Protein AF-A0A6A3JN23-F1 (afdb_monomer)

Solvent-accessible surface area (backbone atoms only — not comparable to full-atom values): 8962 Å² total; per-residue (Å²): 125,50,34,68,60,46,46,49,44,42,57,76,49,48,49,56,52,48,68,76,66,57,86,88,57,82,68,46,77,42,70,47,78,74,78,97,58,92,45,63,67,61,92,83,36,63,69,56,52,55,66,26,51,54,92,57,33,38,54,39,74,58,70,88,87,49,94,48,73,63,47,44,52,52,53,50,50,52,54,52,70,68,54,51,67,69,57,55,45,49,50,54,47,36,52,53,46,44,54,52,47,24,33,64,48,80,69,45,87,83,66,77,85,61,82,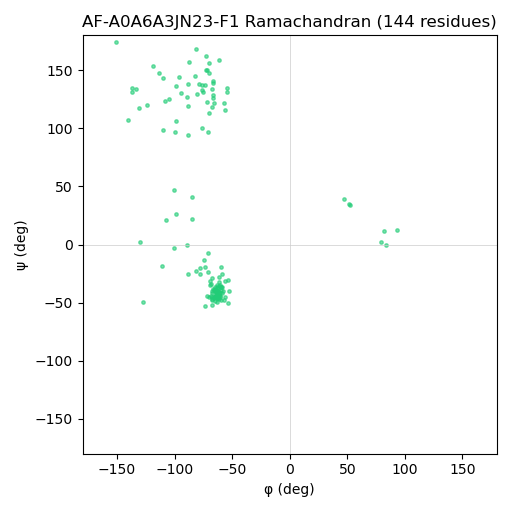80,59,80,84,66,37,59,97,85,36,62,58,94,67,80,91,74,56,70,65,38,52,52,51,41,50,46,74,76,77,109

Radius of gyration: 21.94 Å; Cα contacts (8 Å, |Δi|>4): 118; chains: 1; bounding box: 55×49×50 Å

InterPro domains:
  IPR036397 Ribonuclease H superfamily [G3DSA:3.30.420.10] (1-110)

Organism: NCBI:txid53985

Secondary structure (DSSP, 8-state):
--HHHHHHHIIIIIHHHHHHHSPP-TT-EEEE-----TTPPPTT-HHHHHHHEETTEEEEE------SHHHHHHHHHHHHHHS-HHHHHHHHHHHHHHHHHHHHTTT-S-SPPPP--GGG-BTTB--SSPPPPHHHHHHHHHHHH-

pLDDT: mean 77.72, std 9.58, range [47.78, 90.56]

Structure (mmCIF, N/CA/C/O backbone):
data_AF-A0A6A3JN23-F1
#
_entry.id   AF-A0A6A3JN23-F1
#
loop_
_atom_site.group_PDB
_atom_site.id
_atom_site.type_symbol
_atom_site.label_atom_id
_atom_site.label_alt_id
_atom_site.label_comp_id
_atom_site.label_asym_id
_atom_site.label_entity_id
_atom_site.label_seq_id
_atom_site.pdbx_PDB_ins_code
_atom_site.Cartn_x
_atom_site.Cartn_y
_atom_site.Cartn_z
_atom_site.occupancy
_atom_site.B_iso_or_equiv
_atom_site.auth_seq_id
_atom_site.auth_comp_id
_atom_site.auth_asym_id
_atom_site.auth_atom_id
_atom_site.pdbx_PDB_model_num
ATOM 1 N N . MET A 1 1 ? 4.555 18.586 4.679 1.00 64.94 1 MET A N 1
ATOM 2 C CA . MET A 1 1 ? 3.128 18.889 4.937 1.00 64.94 1 MET A CA 1
ATOM 3 C C . MET A 1 1 ? 2.963 19.091 6.437 1.00 64.94 1 MET A C 1
ATOM 5 O O . MET A 1 1 ? 3.505 18.281 7.173 1.00 64.94 1 MET A O 1
ATOM 9 N N . THR A 1 2 ? 2.301 20.150 6.910 1.00 81.38 2 THR A N 1
ATOM 10 C CA . THR A 1 2 ? 2.035 20.330 8.354 1.00 81.38 2 THR A CA 1
ATOM 11 C C . THR A 1 2 ? 0.732 19.633 8.746 1.00 81.38 2 THR A C 1
ATOM 13 O O . THR A 1 2 ? -0.140 19.458 7.895 1.00 81.38 2 THR A O 1
ATOM 16 N N . ARG A 1 3 ? 0.561 19.288 10.030 1.00 75.38 3 ARG A N 1
ATOM 17 C CA . ARG A 1 3 ? -0.680 18.683 10.553 1.00 75.38 3 ARG A CA 1
ATOM 18 C C . ARG A 1 3 ? -1.931 19.499 10.198 1.00 75.38 3 ARG A C 1
ATOM 20 O O . ARG A 1 3 ? -2.952 18.939 9.818 1.00 75.38 3 ARG A O 1
ATOM 27 N N . VAL A 1 4 ? -1.827 20.827 10.270 1.00 77.94 4 VAL A N 1
ATOM 28 C CA . VAL A 1 4 ? -2.910 21.771 9.936 1.00 77.94 4 VAL A CA 1
ATOM 29 C C . VAL A 1 4 ? -3.263 21.721 8.447 1.00 77.94 4 VAL A C 1
ATOM 31 O O . VAL A 1 4 ? -4.434 21.635 8.090 1.00 77.94 4 VAL A O 1
ATOM 34 N N . LEU A 1 5 ? -2.258 21.730 7.564 1.00 79.69 5 LEU A N 1
ATOM 35 C CA . LEU A 1 5 ? -2.491 21.634 6.119 1.00 79.69 5 LEU A CA 1
ATOM 36 C C . LEU A 1 5 ? -3.057 20.267 5.730 1.00 79.69 5 LEU A C 1
ATOM 38 O O . LEU A 1 5 ? -3.940 20.189 4.881 1.00 79.69 5 LEU A O 1
ATOM 42 N N . TYR A 1 6 ? -2.576 19.202 6.369 1.00 81.19 6 TYR A N 1
ATOM 43 C CA . TYR A 1 6 ? -3.063 17.851 6.129 1.00 81.19 6 TYR A CA 1
ATOM 44 C C . TYR A 1 6 ? -4.531 17.694 6.548 1.00 81.19 6 TYR A C 1
ATOM 46 O O . TYR A 1 6 ? -5.338 17.209 5.758 1.00 81.19 6 TYR A O 1
ATOM 54 N N . ARG A 1 7 ? -4.913 18.218 7.721 1.00 82.44 7 ARG A N 1
ATOM 55 C CA . ARG A 1 7 ? -6.316 18.300 8.160 1.00 82.44 7 ARG A CA 1
ATOM 56 C C . ARG A 1 7 ? -7.205 18.986 7.142 1.00 82.44 7 ARG A C 1
ATOM 58 O O . ARG A 1 7 ? -8.232 18.443 6.749 1.00 82.44 7 ARG A O 1
ATOM 65 N N . LYS A 1 8 ? -6.776 20.164 6.691 1.00 85.31 8 LYS A N 1
ATOM 66 C CA . LYS A 1 8 ? -7.524 20.962 5.728 1.00 85.31 8 LYS A CA 1
ATOM 67 C C . LYS A 1 8 ? -7.743 20.200 4.423 1.00 85.31 8 LYS A C 1
ATOM 69 O O . LYS A 1 8 ? -8.825 20.243 3.858 1.00 85.31 8 LYS A O 1
ATOM 74 N N . LEU A 1 9 ? -6.748 19.440 3.963 1.00 84.00 9 LEU A N 1
ATOM 75 C CA . LEU A 1 9 ? -6.900 18.580 2.788 1.00 84.00 9 LEU A CA 1
ATOM 76 C C . LEU A 1 9 ? -7.905 17.442 3.016 1.00 84.00 9 LEU A C 1
ATOM 78 O O . LEU A 1 9 ? -8.674 17.136 2.103 1.00 84.00 9 LEU A O 1
ATOM 82 N N . LEU A 1 10 ? -7.920 16.832 4.205 1.00 82.31 10 LEU A N 1
ATOM 83 C CA . LEU A 1 10 ? -8.886 15.783 4.536 1.00 82.31 10 LEU A CA 1
ATOM 84 C C . LEU A 1 10 ? -10.323 16.316 4.511 1.00 82.31 10 LEU A C 1
ATOM 86 O O . LEU A 1 10 ? -11.175 15.737 3.837 1.00 82.31 10 LEU A O 1
ATOM 90 N N . VAL A 1 11 ? -10.552 17.441 5.190 1.00 83.56 11 VAL A N 1
ATOM 91 C CA . VAL A 1 11 ? -11.864 18.089 5.315 1.00 83.56 11 VAL A CA 1
ATOM 92 C C . VAL A 1 11 ? -12.341 18.654 3.977 1.00 83.56 11 VAL A C 1
ATOM 94 O O . VAL A 1 11 ? -13.430 18.317 3.523 1.00 83.56 11 VAL A O 1
ATOM 97 N N . ASP A 1 12 ? -11.513 19.454 3.302 1.00 86.31 12 ASP A N 1
ATOM 98 C CA . ASP A 1 12 ? -11.953 20.225 2.133 1.00 86.31 12 ASP A CA 1
ATOM 99 C C . ASP A 1 12 ? -11.982 19.398 0.841 1.00 86.31 12 ASP A C 1
ATOM 101 O O . ASP A 1 12 ? -12.646 19.779 -0.124 1.00 86.31 12 ASP A O 1
ATOM 105 N N . LYS A 1 13 ? -11.209 18.304 0.764 1.00 85.25 13 LYS A N 1
ATOM 106 C CA . LYS A 1 13 ? -11.010 17.570 -0.499 1.00 85.25 13 LYS A CA 1
ATOM 107 C C . LYS A 1 13 ? -11.296 16.081 -0.400 1.00 85.25 13 LYS A C 1
ATOM 109 O O . LYS A 1 13 ? -12.003 15.551 -1.255 1.00 85.25 13 LYS A O 1
ATOM 114 N N . VAL A 1 14 ? -10.740 15.394 0.598 1.00 82.62 14 VAL A N 1
ATOM 115 C CA . VAL A 1 14 ? -10.789 13.923 0.652 1.00 82.62 14 VAL A CA 1
ATOM 116 C C . VAL A 1 14 ? -12.180 13.424 1.030 1.00 82.62 14 VAL A C 1
ATOM 118 O O . VAL A 1 14 ? -12.750 12.633 0.283 1.00 82.62 14 VAL A O 1
ATOM 121 N N . LEU A 1 15 ? -12.752 13.908 2.136 1.00 83.44 15 LEU A N 1
ATOM 122 C CA . LEU A 1 15 ? -14.078 13.478 2.592 1.00 83.44 15 LEU A CA 1
ATOM 123 C C . LEU A 1 15 ? -15.179 13.771 1.552 1.00 83.44 15 LEU A C 1
ATOM 125 O O . LEU A 1 15 ? -15.895 12.834 1.193 1.00 83.44 15 LEU A O 1
ATOM 129 N N . PRO A 1 16 ? -15.270 14.979 0.950 1.00 86.25 16 PRO A N 1
ATOM 130 C CA . PRO A 1 16 ? -16.242 15.241 -0.114 1.00 86.25 16 PRO A CA 1
ATOM 131 C C . PRO A 1 16 ? -16.103 14.297 -1.314 1.00 86.25 16 PRO A C 1
ATOM 133 O O . PRO A 1 16 ? -17.101 13.824 -1.859 1.00 86.25 16 PRO A O 1
ATOM 136 N N . ALA A 1 17 ? -14.869 13.983 -1.723 1.00 84.00 17 ALA A N 1
ATOM 137 C CA . ALA A 1 17 ? -14.625 13.077 -2.840 1.00 84.00 17 ALA A CA 1
ATOM 138 C C . ALA A 1 17 ? -15.029 11.627 -2.525 1.00 84.00 17 ALA A C 1
ATOM 140 O O . ALA A 1 17 ? -15.486 10.918 -3.423 1.00 84.00 17 ALA A O 1
ATOM 141 N N . ILE A 1 18 ? -14.8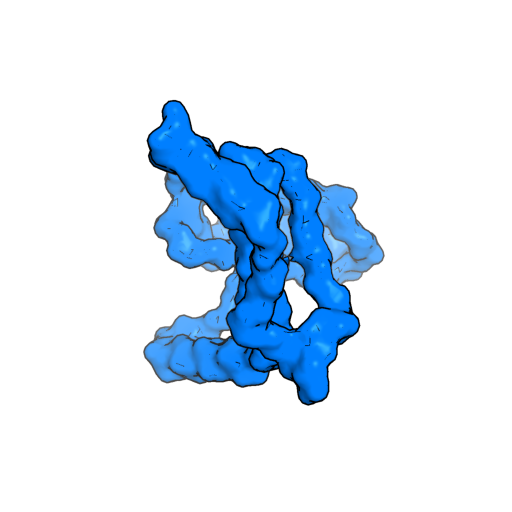75 11.192 -1.271 1.00 81.81 18 ILE A N 1
ATOM 142 C CA . ILE A 1 18 ? -15.338 9.883 -0.794 1.00 81.81 18 ILE A CA 1
ATOM 143 C C . ILE A 1 18 ? -16.870 9.823 -0.856 1.00 81.81 18 ILE A C 1
ATOM 145 O O . ILE A 1 18 ? -17.418 8.896 -1.457 1.00 81.81 18 ILE A O 1
ATOM 149 N N . TRP A 1 19 ? -17.559 10.840 -0.330 1.00 80.75 19 TRP A N 1
ATOM 150 C CA . TRP A 1 19 ? -19.025 10.918 -0.341 1.00 80.75 19 TRP A CA 1
ATOM 151 C C . TRP A 1 19 ? -19.614 10.947 -1.749 1.00 80.75 19 TRP A C 1
ATOM 153 O O . TRP A 1 19 ? -20.640 10.320 -1.999 1.00 80.75 19 TRP A O 1
ATOM 163 N N . ALA A 1 20 ? -18.937 11.600 -2.694 1.00 83.88 20 ALA A N 1
ATOM 164 C CA . ALA A 1 20 ? -19.373 11.643 -4.086 1.00 83.88 20 ALA A CA 1
ATOM 165 C C . ALA A 1 20 ? -19.222 10.302 -4.833 1.00 83.88 20 ALA A C 1
ATOM 167 O O . ALA A 1 20 ? -19.891 10.094 -5.844 1.00 83.88 20 ALA A O 1
ATOM 168 N N . LYS A 1 21 ? -18.320 9.413 -4.389 1.00 80.88 21 LYS A N 1
ATOM 169 C CA . LYS A 1 21 ? -17.921 8.212 -5.148 1.00 80.88 21 LYS A CA 1
ATOM 170 C C . LYS A 1 21 ? -18.389 6.886 -4.551 1.00 80.88 21 LYS A C 1
ATOM 172 O O . LYS A 1 21 ? -18.378 5.885 -5.267 1.00 80.88 21 LYS A O 1
ATOM 177 N N . LEU A 1 22 ? -18.758 6.834 -3.271 1.00 73.25 22 LEU A N 1
ATOM 178 C CA . LEU A 1 22 ? -19.145 5.573 -2.637 1.00 73.25 22 LEU A CA 1
ATOM 179 C C . LEU A 1 22 ? -20.558 5.116 -3.052 1.00 73.25 22 LEU A C 1
ATOM 181 O O . LEU A 1 22 ? -21.499 5.911 -3.015 1.00 73.25 22 LEU A O 1
ATOM 185 N N . PRO A 1 23 ? -20.741 3.829 -3.417 1.00 65.25 23 PRO A N 1
ATOM 186 C CA . PRO A 1 23 ? -22.047 3.284 -3.763 1.00 65.25 23 PRO A CA 1
ATOM 187 C C . PRO A 1 23 ? -22.968 3.294 -2.534 1.00 65.25 23 PRO A C 1
ATOM 189 O O . PRO A 1 23 ? -22.666 2.744 -1.478 1.00 65.25 23 PRO A O 1
ATOM 192 N N . VAL A 1 24 ? -24.092 3.982 -2.696 1.00 58.81 24 VAL A N 1
ATOM 193 C CA . VAL A 1 24 ? -25.010 4.464 -1.660 1.00 58.81 24 VAL A CA 1
ATOM 194 C C . VAL A 1 24 ? -25.549 3.359 -0.743 1.00 58.81 24 VAL A C 1
ATOM 196 O O . VAL A 1 24 ? -26.368 2.541 -1.163 1.00 58.81 24 VAL A O 1
ATOM 199 N N . ARG A 1 25 ? -25.209 3.432 0.551 1.00 60.06 25 ARG A N 1
ATOM 200 C CA . ARG A 1 25 ? -26.092 3.024 1.659 1.00 60.06 25 ARG A CA 1
ATOM 201 C C . ARG A 1 25 ? -25.944 4.021 2.809 1.00 60.06 25 ARG A C 1
ATOM 203 O O . ARG A 1 25 ? -24.924 4.030 3.495 1.00 60.06 25 ARG A O 1
ATOM 210 N N . ARG A 1 26 ? -26.966 4.860 3.015 1.00 60.62 26 ARG A N 1
ATOM 211 C CA . ARG A 1 26 ? -27.068 5.721 4.208 1.00 60.62 26 ARG A CA 1
ATOM 212 C C . ARG A 1 26 ? -26.961 4.845 5.464 1.00 60.62 26 ARG A C 1
ATOM 214 O O . ARG A 1 26 ? -27.581 3.784 5.502 1.00 60.62 26 ARG A O 1
ATOM 221 N N . GLY A 1 27 ? -26.167 5.268 6.448 1.00 63.09 27 GLY A N 1
ATOM 222 C CA . GLY A 1 27 ? -25.888 4.494 7.664 1.00 63.09 27 GLY A CA 1
ATOM 223 C C . GLY A 1 27 ? -24.633 3.616 7.615 1.00 63.09 27 GLY A C 1
ATOM 224 O O . GLY A 1 27 ? -24.470 2.767 8.486 1.00 63.09 27 GLY A O 1
ATOM 225 N N . THR A 1 28 ? -23.753 3.779 6.619 1.00 68.62 28 THR A N 1
ATOM 226 C CA . THR A 1 28 ? -22.489 3.023 6.546 1.00 68.62 28 THR A CA 1
ATOM 227 C C . THR A 1 28 ? -21.339 3.817 7.165 1.00 68.62 28 THR A C 1
ATOM 229 O O . THR A 1 28 ? -21.118 4.979 6.818 1.00 68.62 28 THR A O 1
ATOM 232 N N . THR A 1 29 ? -20.577 3.171 8.048 1.00 74.19 29 THR A N 1
ATOM 233 C CA . THR A 1 29 ? -19.303 3.694 8.553 1.00 74.19 29 THR A CA 1
ATOM 234 C C . THR A 1 29 ? -18.200 3.427 7.536 1.00 74.19 29 THR A C 1
ATOM 236 O O . THR A 1 29 ? -18.031 2.297 7.078 1.00 74.19 29 THR A O 1
ATOM 239 N N . VAL A 1 30 ? -17.435 4.460 7.193 1.00 73.62 30 VAL A N 1
ATOM 240 C CA . VAL A 1 30 ? -16.287 4.373 6.288 1.00 73.62 30 VAL A CA 1
ATOM 241 C C . VAL A 1 30 ? -15.017 4.546 7.100 1.00 73.62 30 VAL A C 1
ATOM 243 O O . VAL A 1 30 ? -14.840 5.558 7.774 1.00 73.62 30 VAL A O 1
ATOM 246 N N . PHE A 1 31 ? -14.124 3.565 7.024 1.00 75.00 31 PHE A N 1
ATOM 247 C CA . PHE A 1 31 ? -12.806 3.673 7.631 1.00 75.00 31 PHE A CA 1
ATOM 248 C C . PHE A 1 31 ? -11.831 4.282 6.629 1.00 75.00 31 PHE A C 1
ATOM 250 O O . PHE A 1 31 ? -11.711 3.791 5.508 1.00 75.00 31 PHE A O 1
ATOM 257 N N . VAL A 1 32 ? -11.148 5.349 7.033 1.00 73.12 32 VAL A N 1
ATOM 258 C CA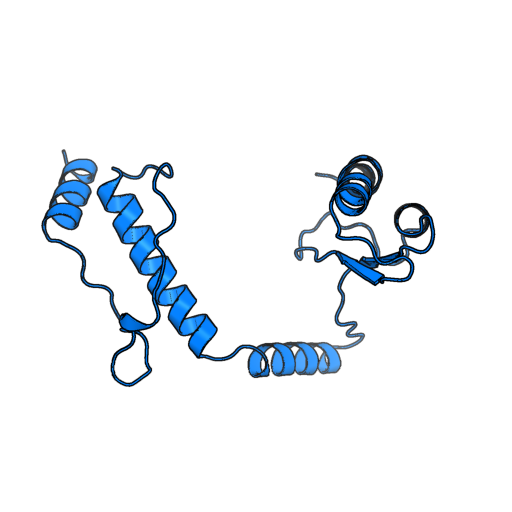 . VAL A 1 32 ? -10.100 6.015 6.257 1.00 73.12 32 VAL A CA 1
ATOM 259 C C . VAL A 1 32 ? -8.749 5.519 6.781 1.00 73.12 32 VAL A C 1
ATOM 261 O O . VAL A 1 32 ? -8.361 5.899 7.889 1.00 73.12 32 VAL A O 1
ATOM 264 N N . PRO A 1 33 ? -8.029 4.654 6.041 1.00 68.75 33 PRO A N 1
ATOM 265 C CA . PRO A 1 33 ? -6.678 4.254 6.413 1.00 68.75 33 PRO A CA 1
ATOM 266 C C . PRO A 1 33 ? -5.721 5.444 6.311 1.00 68.75 33 PRO A C 1
ATOM 268 O O . PRO A 1 33 ? -5.785 6.212 5.348 1.00 68.75 33 PRO A O 1
ATOM 271 N N . GLN A 1 34 ? -4.813 5.568 7.275 1.00 68.19 34 GLN A N 1
ATOM 272 C CA . GLN A 1 34 ? -3.675 6.487 7.221 1.00 68.19 34 GLN A CA 1
ATOM 273 C C . GLN A 1 34 ? -2.366 5.695 7.289 1.00 68.19 34 GLN A C 1
ATOM 275 O O . GLN A 1 34 ? -2.331 4.579 7.808 1.00 68.19 34 GLN A O 1
ATOM 280 N N . ASP A 1 35 ? -1.296 6.253 6.728 1.00 59.94 35 ASP A N 1
ATOM 281 C CA . ASP A 1 35 ? 0.063 5.753 6.934 1.00 59.94 35 ASP A CA 1
ATOM 282 C C . ASP A 1 35 ? 0.625 6.273 8.272 1.00 59.94 35 ASP A C 1
ATOM 284 O O . ASP A 1 35 ? 0.050 7.157 8.888 1.00 59.94 35 ASP A O 1
ATOM 288 N N . ASN A 1 36 ? 1.746 5.751 8.770 1.00 56.28 36 ASN A N 1
ATOM 289 C CA . ASN A 1 36 ? 2.325 6.190 10.053 1.00 56.28 36 ASN A CA 1
ATOM 290 C C . ASN A 1 36 ? 3.234 7.438 9.905 1.00 56.28 36 ASN A C 1
ATOM 292 O O . ASN A 1 36 ? 4.339 7.483 10.448 1.00 56.28 36 ASN A O 1
ATOM 296 N N . ALA A 1 37 ? 2.834 8.422 9.094 1.00 55.00 37 ALA A N 1
ATOM 297 C CA . ALA A 1 37 ? 3.630 9.620 8.822 1.00 55.00 37 ALA A CA 1
ATOM 298 C C . ALA A 1 37 ? 3.480 10.696 9.921 1.00 55.00 37 ALA A C 1
ATOM 300 O O . ALA A 1 37 ? 2.411 10.922 10.475 1.00 55.00 37 ALA A O 1
ATOM 301 N N . GLY A 1 38 ? 4.556 11.432 10.216 1.00 47.78 38 GLY A N 1
ATOM 302 C CA . GLY A 1 38 ? 4.610 12.388 11.333 1.00 47.78 38 GLY A CA 1
ATOM 303 C C . GLY A 1 38 ? 3.609 13.569 11.371 1.00 47.78 38 GLY A C 1
ATOM 304 O O . GLY A 1 38 ? 3.446 14.122 12.459 1.00 47.78 38 GLY A O 1
ATOM 305 N N . PRO A 1 39 ? 2.927 14.019 10.291 1.00 55.12 39 PRO A N 1
ATOM 306 C CA . PRO A 1 39 ? 1.999 15.145 10.377 1.00 55.12 39 PRO A CA 1
ATOM 307 C C . PRO A 1 39 ? 0.530 14.698 10.455 1.00 55.12 39 PRO A C 1
ATOM 309 O O . PRO A 1 39 ? -0.304 15.257 9.741 1.00 55.12 39 PRO A O 1
ATOM 312 N N . HIS A 1 40 ? 0.189 13.729 11.309 1.00 61.84 40 HIS A N 1
ATOM 313 C CA . HIS A 1 40 ? -1.204 13.292 11.448 1.00 61.84 40 HIS A CA 1
ATOM 314 C C . HIS A 1 40 ? -1.993 14.074 12.481 1.00 61.84 40 HIS A C 1
ATOM 316 O O . HIS A 1 40 ? -1.512 14.438 13.554 1.00 61.84 40 HIS A O 1
ATOM 322 N N . VAL A 1 41 ? -3.223 14.374 12.077 1.00 63.47 41 VAL A N 1
ATOM 323 C CA . VAL A 1 41 ? -4.288 14.978 12.871 1.00 63.47 41 VAL A CA 1
ATOM 324 C C . VAL A 1 41 ? -4.686 13.973 13.946 1.00 63.47 41 VAL A C 1
ATOM 326 O O . VAL A 1 41 ? -4.899 12.812 13.620 1.00 63.47 41 VAL A O 1
ATOM 329 N N . GLY A 1 42 ? -4.727 14.403 15.211 1.00 61.41 42 GLY A N 1
ATOM 330 C CA . GLY A 1 42 ? -5.051 13.506 16.325 1.00 61.41 42 GLY A CA 1
ATOM 331 C C . GLY A 1 42 ? -6.455 12.908 16.201 1.00 61.41 42 GLY A C 1
ATOM 332 O O . GLY A 1 42 ? -7.302 13.459 15.507 1.00 61.41 42 GLY A O 1
ATOM 333 N N . GLU A 1 43 ? -6.693 11.791 16.879 1.00 62.41 43 GLU A N 1
ATOM 334 C CA . GLU A 1 43 ? -7.963 11.046 16.832 1.00 62.41 43 GLU A CA 1
ATOM 335 C C . GLU A 1 43 ? -9.157 11.895 17.296 1.00 62.41 43 GLU A C 1
ATOM 337 O O . GLU A 1 43 ? -10.221 11.850 16.684 1.00 62.41 43 GLU A O 1
ATOM 342 N N . ASP A 1 44 ? -8.938 12.745 18.302 1.00 60.62 44 ASP A N 1
ATOM 343 C CA . ASP A 1 44 ? -9.948 13.641 18.886 1.00 60.62 44 ASP A CA 1
ATOM 344 C C . ASP A 1 44 ? -10.096 14.962 18.120 1.00 60.62 44 ASP A C 1
ATOM 346 O O . ASP A 1 44 ? -10.493 15.994 18.673 1.00 60.62 44 ASP A O 1
ATOM 350 N N . ASP A 1 45 ? -9.699 14.983 16.849 1.00 73.31 45 ASP A N 1
ATOM 351 C CA . ASP A 1 45 ? -9.786 16.197 16.069 1.00 73.31 45 ASP A CA 1
ATOM 352 C C . ASP A 1 45 ? -11.229 16.541 15.737 1.00 73.31 45 ASP A C 1
ATOM 354 O O . ASP A 1 45 ? -11.815 16.050 14.773 1.00 73.31 45 ASP A O 1
ATOM 358 N N . THR A 1 46 ? -11.786 17.432 16.549 1.00 73.44 46 THR A N 1
ATOM 359 C CA . THR A 1 46 ? -13.195 17.821 16.507 1.00 73.44 46 THR A CA 1
ATOM 360 C C . THR A 1 46 ? -13.617 18.329 15.128 1.00 73.44 46 THR A C 1
ATOM 362 O O . THR A 1 46 ? -14.755 18.135 14.710 1.00 73.44 46 THR A O 1
ATOM 365 N N . GLU A 1 47 ? -12.698 18.957 14.394 1.00 75.50 47 GLU A N 1
ATOM 366 C CA . GLU A 1 47 ? -12.942 19.487 13.053 1.00 75.50 47 GLU A CA 1
ATOM 367 C C . GLU A 1 47 ? -13.065 18.357 12.022 1.00 75.50 47 GLU A C 1
ATOM 369 O O . GLU A 1 47 ? -14.002 18.349 11.221 1.00 75.50 47 GLU A O 1
ATOM 374 N N . LEU A 1 48 ? -12.178 17.359 12.086 1.00 73.94 48 LEU A N 1
ATOM 375 C CA . LEU A 1 48 ? -12.263 16.168 11.245 1.00 73.94 48 LEU A CA 1
ATOM 376 C C . LEU A 1 48 ? -13.475 15.295 11.601 1.00 73.94 48 LEU A C 1
ATOM 378 O O . LEU A 1 48 ? -14.143 14.798 10.698 1.00 73.94 48 LEU A O 1
ATOM 382 N N . GLU A 1 49 ? -13.785 15.131 12.889 1.00 74.94 49 GLU A N 1
ATOM 383 C CA . GLU A 1 49 ? -14.950 14.365 13.344 1.00 74.94 49 GLU A CA 1
ATOM 384 C C . GLU A 1 49 ? -16.261 15.008 12.871 1.00 74.94 49 GLU A C 1
ATOM 386 O O . GLU A 1 49 ? -17.142 14.322 12.348 1.00 74.94 49 GLU A O 1
ATOM 391 N N . THR A 1 50 ? -16.369 16.335 13.000 1.00 79.88 50 THR A N 1
ATOM 392 C CA . THR A 1 50 ? -17.542 17.090 12.541 1.00 79.88 50 THR A CA 1
ATOM 393 C C . THR A 1 50 ? -17.694 16.985 11.025 1.00 79.88 50 THR A C 1
ATOM 395 O O . THR A 1 50 ? -18.780 16.686 10.537 1.00 79.88 50 THR A O 1
ATOM 398 N N . ALA A 1 51 ? -16.608 17.158 10.264 1.00 78.00 51 ALA A N 1
ATOM 399 C CA . ALA A 1 51 ? -16.632 17.028 8.806 1.00 78.00 51 ALA A CA 1
ATOM 400 C C . ALA A 1 51 ? -16.883 15.585 8.325 1.00 78.00 51 ALA A C 1
ATOM 402 O O . ALA A 1 51 ? -17.431 15.364 7.243 1.00 78.00 51 ALA A O 1
ATOM 403 N N . GLY A 1 52 ? -16.475 14.594 9.120 1.00 75.56 52 GLY A N 1
ATOM 404 C CA . GLY A 1 52 ? -16.654 13.172 8.847 1.00 75.56 52 GLY A CA 1
ATOM 405 C C . GLY A 1 52 ? -18.086 12.671 9.038 1.00 75.56 52 GLY A C 1
ATOM 406 O O . GLY A 1 52 ? -18.383 11.563 8.593 1.00 75.56 52 GLY A O 1
ATOM 407 N N . LYS A 1 53 ? -18.965 13.461 9.671 1.00 81.38 53 LYS A N 1
ATOM 408 C CA . LYS A 1 53 ? -20.370 13.125 9.940 1.00 81.38 53 LYS A CA 1
ATOM 409 C C . LYS A 1 53 ? -21.312 13.975 9.082 1.00 81.38 53 LYS A C 1
ATOM 411 O O . LYS A 1 53 ? -21.626 15.107 9.431 1.00 81.38 53 LYS A O 1
ATOM 416 N N . VAL A 1 54 ? -21.803 13.422 7.972 1.00 78.56 54 VAL A N 1
ATOM 417 C CA . VAL A 1 54 ? -22.736 14.112 7.054 1.00 78.56 54 VAL A CA 1
ATOM 418 C C . VAL A 1 54 ? -23.841 13.153 6.623 1.00 78.56 54 VAL A C 1
ATOM 420 O O . VAL A 1 54 ? -23.546 12.038 6.217 1.00 78.56 54 VAL A O 1
ATOM 423 N N . ASP A 1 55 ? -25.113 13.558 6.702 1.00 70.62 55 ASP A N 1
ATOM 424 C CA . ASP A 1 55 ? -26.274 12.833 6.146 1.00 70.62 55 ASP A CA 1
ATOM 425 C C . ASP A 1 55 ? -26.331 11.314 6.445 1.00 70.62 55 ASP A C 1
ATOM 427 O O . ASP A 1 55 ? -26.708 10.498 5.597 1.00 70.62 55 ASP A O 1
ATOM 431 N N . GLY A 1 56 ? -25.955 10.917 7.668 1.00 70.00 56 GLY A N 1
ATOM 432 C CA . GLY A 1 56 ? -25.942 9.516 8.114 1.00 70.00 56 GLY A CA 1
ATOM 433 C C . GLY A 1 56 ? -24.705 8.712 7.691 1.00 70.00 56 GLY A C 1
ATOM 434 O O . GLY A 1 56 ? -24.704 7.488 7.821 1.00 70.00 56 GLY A O 1
ATOM 435 N N . TRP A 1 57 ? -23.673 9.377 7.178 1.00 68.06 57 TRP A N 1
ATOM 436 C CA . TRP A 1 57 ? -22.337 8.832 6.955 1.00 68.06 57 TRP A CA 1
ATOM 437 C C . TRP A 1 57 ? -21.426 9.188 8.124 1.00 68.06 57 TRP A C 1
ATOM 439 O O . TRP A 1 57 ? -21.519 10.291 8.658 1.00 68.06 57 TRP A O 1
ATOM 449 N N . THR A 1 58 ? -20.527 8.268 8.476 1.00 78.38 58 THR A N 1
ATOM 450 C CA . THR A 1 58 ? -19.486 8.496 9.485 1.00 78.38 58 THR A CA 1
ATOM 451 C C . THR A 1 58 ? -18.141 8.051 8.920 1.00 78.38 58 THR A C 1
ATOM 453 O O . THR A 1 58 ? -17.961 6.866 8.636 1.00 78.38 58 THR A O 1
ATOM 456 N N . ALA A 1 59 ? -17.193 8.978 8.766 1.00 71.75 59 ALA A N 1
ATOM 457 C CA . ALA A 1 59 ? -15.791 8.664 8.507 1.00 71.75 59 ALA A CA 1
ATOM 458 C C . ALA A 1 59 ? -15.042 8.488 9.832 1.00 71.75 59 ALA A C 1
ATOM 460 O O . ALA A 1 59 ? -14.951 9.426 10.620 1.00 71.75 59 ALA A O 1
ATOM 461 N N . LEU A 1 60 ? -14.485 7.300 10.061 1.00 70.25 60 LEU A N 1
ATOM 462 C CA . LEU A 1 60 ? -13.578 7.032 11.176 1.00 70.25 60 LEU A CA 1
ATOM 463 C C . LEU A 1 60 ? -12.169 6.811 10.636 1.00 70.25 60 LEU A C 1
ATOM 465 O O . LEU A 1 60 ? -11.991 6.198 9.583 1.00 70.25 60 LEU A O 1
ATOM 469 N N . GLN A 1 61 ? -11.152 7.275 11.354 1.00 70.25 61 GLN A N 1
ATOM 470 C CA . GLN A 1 61 ? -9.784 6.858 11.054 1.00 70.25 61 GLN A CA 1
ATOM 471 C C . GLN A 1 61 ? -9.640 5.366 11.392 1.00 70.25 61 GLN A C 1
ATOM 473 O O . GLN A 1 61 ? -10.110 4.912 12.437 1.00 70.25 61 GLN A O 1
ATOM 478 N N . TYR A 1 62 ? -9.037 4.579 10.496 1.00 61.88 62 TYR A N 1
ATOM 479 C CA . TYR A 1 62 ? -8.794 3.162 10.773 1.00 61.88 62 TYR A CA 1
ATOM 480 C C . TYR A 1 62 ? -7.705 3.026 11.841 1.00 61.88 62 TYR A C 1
ATOM 482 O O . TYR A 1 62 ? -6.541 3.328 11.577 1.00 61.88 62 TYR A O 1
ATOM 490 N N . ARG A 1 63 ? -8.074 2.534 13.029 1.00 61.94 63 ARG A N 1
ATOM 491 C CA . ARG A 1 63 ? -7.132 2.167 14.090 1.00 61.94 63 ARG A CA 1
ATOM 492 C C . ARG A 1 63 ? -7.487 0.798 14.656 1.00 61.94 63 ARG A C 1
ATOM 494 O O . ARG A 1 63 ? -8.633 0.552 15.019 1.00 61.94 63 ARG A O 1
ATOM 501 N N . LYS A 1 64 ? -6.479 -0.058 14.818 1.00 63.47 64 LYS A N 1
ATOM 502 C CA . LYS A 1 64 ? -6.517 -1.130 15.813 1.00 63.47 64 LYS A CA 1
ATOM 503 C C . LYS A 1 64 ? -5.960 -0.527 17.096 1.00 63.47 64 LYS A C 1
ATOM 505 O O . LYS A 1 64 ? -4.753 -0.339 17.210 1.00 63.47 64 LYS A O 1
ATOM 510 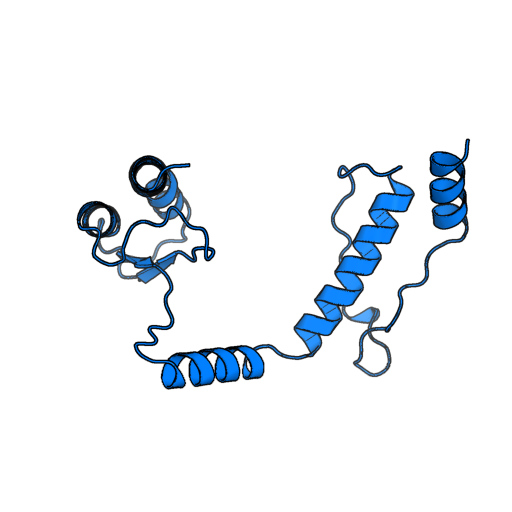N N . ALA A 1 65 ? -6.846 -0.034 17.959 1.00 57.12 65 ALA A N 1
ATOM 511 C CA . ALA A 1 65 ? -6.438 0.727 19.131 1.00 57.12 65 ALA A CA 1
ATOM 512 C C . ALA A 1 65 ? -5.703 -0.187 20.117 1.00 57.12 65 ALA A C 1
ATOM 514 O O . ALA A 1 65 ? -6.267 -1.155 20.619 1.00 57.12 65 ALA A O 1
ATOM 515 N N . THR A 1 66 ? -4.438 0.127 20.373 1.00 68.12 66 THR A N 1
ATOM 516 C CA . THR A 1 66 ? -3.590 -0.583 21.331 1.00 68.12 66 THR A CA 1
ATOM 517 C C . THR A 1 66 ? -3.066 0.440 22.324 1.00 68.12 66 THR A C 1
ATOM 519 O O . THR A 1 66 ? -2.430 1.417 21.924 1.00 68.12 66 THR A O 1
ATOM 522 N N . TYR A 1 67 ? -3.370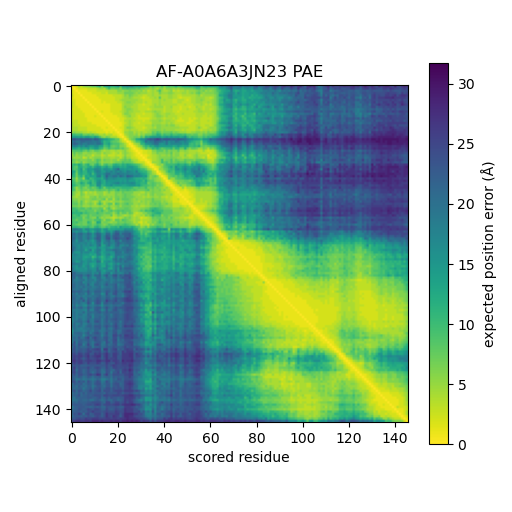 0.250 23.605 1.00 73.94 67 TYR A N 1
ATOM 523 C CA . TYR A 1 67 ? -3.084 1.234 24.656 1.00 73.94 67 TYR A CA 1
ATOM 524 C C . TYR A 1 67 ? -1.825 0.899 25.467 1.00 73.94 67 TYR A C 1
ATOM 526 O O . TYR A 1 67 ? -1.412 1.685 26.315 1.00 73.94 67 TYR A O 1
ATOM 534 N N . ASP A 1 68 ? -1.196 -0.240 25.177 1.00 71.44 68 ASP A N 1
ATOM 535 C CA . ASP A 1 68 ? 0.059 -0.687 25.765 1.00 71.44 68 ASP A CA 1
ATOM 536 C C . ASP A 1 68 ? 0.854 -1.575 24.786 1.00 71.44 68 ASP A C 1
ATOM 538 O O . ASP A 1 68 ? 0.406 -1.904 23.681 1.00 71.44 68 ASP A O 1
ATOM 542 N N . THR A 1 69 ? 2.071 -1.944 25.190 1.00 78.69 69 THR A N 1
ATOM 543 C CA . THR A 1 69 ? 2.975 -2.784 24.394 1.00 78.69 69 THR A CA 1
ATOM 544 C C . THR A 1 69 ? 2.385 -4.165 24.100 1.00 78.69 69 THR A C 1
ATOM 546 O O . THR A 1 69 ? 2.615 -4.698 23.018 1.00 78.69 69 THR A O 1
ATOM 549 N N . ASN A 1 70 ? 1.617 -4.743 25.027 1.00 83.75 70 ASN A N 1
ATOM 550 C CA . ASN A 1 70 ? 1.042 -6.078 24.853 1.00 83.75 70 ASN A CA 1
ATOM 551 C C . ASN A 1 70 ? -0.053 -6.063 23.786 1.00 83.75 70 ASN A C 1
ATOM 553 O O . ASN A 1 70 ? -0.017 -6.877 22.867 1.00 83.75 70 ASN A O 1
ATOM 557 N N . GLY A 1 71 ? -0.945 -5.072 23.832 1.00 77.38 71 GLY A N 1
ATOM 558 C CA . GLY A 1 71 ? -1.955 -4.856 22.806 1.00 77.38 71 GLY A CA 1
ATOM 559 C C . GLY A 1 71 ? -1.329 -4.618 21.433 1.00 77.38 71 GLY A C 1
ATOM 560 O O . GLY A 1 71 ? -1.846 -5.110 20.434 1.00 77.38 71 GLY A O 1
ATOM 561 N N . LEU A 1 72 ? -0.184 -3.925 21.365 1.00 76.75 72 LEU A N 1
ATOM 562 C CA . LEU A 1 72 ? 0.552 -3.758 20.109 1.00 76.75 72 LEU A CA 1
ATOM 563 C C . LEU A 1 72 ? 1.082 -5.095 19.573 1.00 76.75 72 LEU A C 1
ATOM 565 O O . LEU A 1 72 ? 0.937 -5.368 18.382 1.00 76.75 72 LEU A O 1
ATOM 569 N N . ILE A 1 73 ? 1.669 -5.931 20.433 1.00 80.06 73 ILE A N 1
ATOM 570 C CA . ILE A 1 73 ? 2.176 -7.257 20.052 1.00 80.06 73 ILE A CA 1
ATOM 571 C C . ILE A 1 73 ? 1.035 -8.141 19.536 1.00 80.06 73 ILE A C 1
ATOM 573 O O . ILE A 1 73 ? 1.164 -8.732 18.466 1.00 80.06 73 ILE A O 1
ATOM 577 N N . GLU A 1 74 ? -0.094 -8.186 20.242 1.00 84.12 74 GLU A N 1
ATOM 578 C CA . GLU A 1 74 ? -1.279 -8.946 19.826 1.00 84.12 74 GLU A CA 1
ATOM 579 C C . GLU A 1 74 ? -1.837 -8.438 18.496 1.00 84.12 74 GLU A C 1
ATOM 581 O O . GLU A 1 74 ? -2.128 -9.222 17.592 1.00 84.12 74 GLU A O 1
ATOM 586 N N . ALA A 1 75 ? -1.923 -7.115 18.331 1.00 81.19 75 ALA A N 1
ATOM 587 C CA . ALA A 1 75 ? -2.409 -6.512 17.103 1.00 81.19 75 ALA A CA 1
ATOM 588 C C . ALA A 1 75 ? -1.541 -6.870 15.892 1.00 81.19 75 ALA A C 1
ATOM 590 O O . ALA A 1 75 ? -2.092 -7.157 14.826 1.00 81.19 75 ALA A O 1
ATOM 591 N N . VAL A 1 76 ? -0.215 -6.866 16.072 1.00 83.25 76 VAL A N 1
ATOM 592 C CA . VAL A 1 76 ? 0.766 -7.268 15.057 1.00 83.25 76 VAL A CA 1
ATOM 593 C C . VAL A 1 76 ? 0.671 -8.762 14.764 1.00 83.25 76 VAL A C 1
ATOM 595 O O . VAL A 1 76 ? 0.665 -9.135 13.594 1.00 83.25 76 VAL A O 1
ATOM 598 N N . GLN A 1 77 ? 0.568 -9.607 15.792 1.00 85.94 77 GLN A N 1
ATOM 599 C CA . GLN A 1 77 ? 0.468 -11.055 15.618 1.00 85.94 77 GLN A CA 1
ATOM 600 C C . GLN A 1 77 ? -0.805 -11.432 14.856 1.00 85.94 77 GLN A C 1
ATOM 602 O O . GLN A 1 77 ? -0.744 -12.172 13.883 1.00 85.94 77 GLN A O 1
ATOM 607 N N . GLU A 1 78 ? -1.945 -10.849 15.221 1.00 87.25 78 GLU A N 1
ATOM 608 C CA . GLU A 1 78 ? -3.207 -11.096 14.526 1.00 87.25 78 GLU A CA 1
ATOM 609 C C . GLU A 1 78 ? -3.167 -10.579 13.080 1.00 87.25 78 GLU A C 1
ATOM 611 O O . GLU A 1 78 ? -3.632 -11.265 12.176 1.00 87.25 78 GLU A O 1
ATOM 616 N N . ALA A 1 79 ? -2.553 -9.415 12.826 1.00 83.69 79 ALA A N 1
ATOM 617 C CA . ALA A 1 79 ? -2.357 -8.932 11.458 1.00 83.69 79 ALA A CA 1
ATOM 618 C C . ALA A 1 79 ? -1.445 -9.869 10.645 1.00 83.69 79 ALA A C 1
ATOM 620 O O . ALA A 1 79 ? -1.671 -10.079 9.455 1.00 83.69 79 ALA A O 1
ATOM 621 N N . PHE A 1 80 ? -0.420 -10.445 11.277 1.00 83.12 80 PHE A N 1
ATOM 622 C CA . PHE A 1 80 ? 0.450 -11.431 10.646 1.00 83.12 80 PHE A CA 1
ATOM 623 C C . PHE A 1 80 ? -0.308 -12.725 10.315 1.00 83.12 80 PHE A C 1
ATOM 625 O O . PHE A 1 80 ? -0.198 -13.220 9.195 1.00 83.12 80 PHE A O 1
ATOM 632 N N . ASP A 1 81 ? -1.119 -13.231 11.245 1.00 85.56 81 ASP A N 1
ATOM 633 C CA . ASP A 1 81 ? -1.912 -14.454 11.071 1.00 85.56 81 ASP A CA 1
ATOM 634 C C . ASP A 1 81 ? -3.046 -14.278 10.042 1.00 85.56 81 ASP A C 1
ATOM 636 O O . ASP A 1 81 ? -3.396 -15.214 9.316 1.00 85.56 81 ASP A O 1
ATOM 640 N N . GLU A 1 82 ? -3.601 -13.068 9.927 1.00 86.94 82 GLU A N 1
ATOM 641 C CA . GLU A 1 82 ? -4.615 -12.721 8.927 1.00 86.94 82 GLU A CA 1
ATOM 642 C C . GLU A 1 82 ? -4.037 -12.704 7.498 1.00 86.94 82 GLU A C 1
ATOM 644 O O . GLU A 1 82 ? -4.705 -13.093 6.525 1.00 86.94 82 GLU A O 1
ATOM 649 N N . VAL A 1 83 ? -2.772 -12.294 7.341 1.00 84.94 83 VAL A N 1
ATOM 650 C CA . VAL A 1 83 ? -2.110 -12.245 6.035 1.00 84.94 83 VAL A CA 1
ATOM 651 C C . VAL A 1 83 ? -1.717 -13.651 5.585 1.00 84.94 83 VAL A C 1
ATOM 653 O O . VAL A 1 83 ? -0.675 -14.210 5.912 1.00 84.94 83 VAL A O 1
ATOM 656 N N . LYS A 1 84 ? -2.546 -14.208 4.704 1.00 85.75 84 LYS A N 1
ATOM 657 C CA . LYS A 1 84 ? -2.271 -15.469 4.007 1.00 85.75 84 LYS A CA 1
ATOM 658 C C . LYS A 1 84 ? -0.919 -15.424 3.280 1.00 85.75 84 LYS A C 1
ATOM 660 O O . LYS A 1 84 ? -0.684 -14.523 2.473 1.00 85.75 84 LYS A O 1
ATOM 665 N N . TRP A 1 85 ? -0.080 -16.449 3.458 1.00 84.00 85 TRP A N 1
ATOM 666 C CA . TRP A 1 85 ? 1.226 -16.566 2.782 1.00 84.00 85 TRP A CA 1
ATOM 667 C C . TRP A 1 85 ? 1.129 -16.433 1.253 1.00 84.00 85 TRP A C 1
ATOM 669 O O . TRP A 1 85 ? 2.018 -15.880 0.613 1.00 84.00 85 TRP A O 1
ATOM 679 N N . GLN A 1 86 ? 0.007 -16.852 0.657 1.00 84.31 86 GLN A N 1
ATOM 680 C CA . GLN A 1 86 ? -0.256 -16.706 -0.776 1.00 84.31 86 GLN A CA 1
ATOM 681 C C . GLN A 1 86 ? -0.291 -15.237 -1.231 1.00 84.31 86 GLN A C 1
ATOM 683 O O . GLN A 1 86 ? -0.031 -14.953 -2.402 1.00 84.31 86 GLN A O 1
ATOM 688 N N . THR A 1 87 ? -0.653 -14.307 -0.343 1.00 84.88 87 THR A N 1
ATOM 689 C CA . THR A 1 87 ? -0.607 -12.863 -0.603 1.00 84.88 87 THR A CA 1
ATOM 690 C C . THR A 1 87 ? 0.841 -12.405 -0.732 1.00 84.88 87 THR A C 1
ATOM 692 O O . THR A 1 87 ? 1.173 -11.742 -1.712 1.00 84.88 87 THR A O 1
ATOM 695 N N . LEU A 1 88 ? 1.715 -12.826 0.187 1.00 83.50 88 LEU A N 1
ATOM 696 C CA . LEU A 1 88 ? 3.146 -12.506 0.149 1.00 83.50 88 LEU A CA 1
ATOM 697 C C . LEU A 1 88 ? 3.819 -13.088 -1.102 1.00 83.50 88 LEU A C 1
ATOM 699 O O . LEU A 1 88 ? 4.500 -12.365 -1.826 1.00 83.50 88 LEU A O 1
ATOM 703 N N . ASP A 1 89 ? 3.535 -14.350 -1.420 1.00 86.12 89 ASP A N 1
ATOM 704 C CA . ASP A 1 89 ? 4.022 -15.033 -2.623 1.00 86.12 89 ASP A CA 1
ATOM 705 C C . ASP A 1 89 ? 3.636 -14.289 -3.913 1.00 86.12 89 ASP A C 1
ATOM 707 O O . ASP A 1 89 ? 4.457 -14.075 -4.810 1.00 86.12 89 ASP A O 1
ATOM 711 N N . LYS A 1 90 ? 2.375 -13.846 -4.006 1.00 85.31 90 LYS A N 1
ATOM 712 C CA . LYS A 1 90 ? 1.898 -13.035 -5.135 1.00 85.31 90 LYS A CA 1
ATOM 713 C C . LYS A 1 90 ? 2.605 -11.689 -5.204 1.00 85.31 90 LYS A C 1
ATOM 715 O O . LYS A 1 90 ? 2.978 -11.278 -6.304 1.00 85.31 90 LYS A O 1
ATOM 720 N N . CYS A 1 91 ? 2.782 -11.005 -4.074 1.00 85.69 91 CYS A N 1
ATOM 721 C CA . CYS A 1 91 ? 3.484 -9.724 -4.016 1.00 85.69 91 CYS A CA 1
ATOM 722 C C . CYS A 1 91 ? 4.930 -9.866 -4.498 1.00 85.69 91 CYS A C 1
ATOM 724 O O . CYS A 1 91 ? 5.371 -9.076 -5.330 1.00 85.69 91 CYS A O 1
ATOM 726 N N . PHE A 1 92 ? 5.637 -10.910 -4.059 1.00 88.12 92 PHE A N 1
ATOM 727 C CA . PHE A 1 92 ? 7.027 -11.148 -4.442 1.00 88.12 92 PHE A CA 1
ATOM 728 C C . PHE A 1 92 ? 7.175 -11.426 -5.944 1.00 88.12 92 PHE A C 1
ATOM 730 O O . PHE A 1 92 ? 7.999 -10.804 -6.612 1.00 88.12 92 PHE A O 1
ATOM 737 N N . VAL A 1 93 ? 6.320 -12.278 -6.522 1.00 87.94 93 VAL A N 1
ATOM 738 C CA . VAL A 1 93 ? 6.320 -12.514 -7.978 1.00 87.94 93 VAL A CA 1
ATOM 739 C C . VAL A 1 93 ? 5.918 -11.264 -8.758 1.00 87.94 93 VAL A C 1
ATOM 741 O O . VAL A 1 93 ? 6.484 -10.996 -9.817 1.00 87.94 93 VAL A O 1
ATOM 744 N N . THR A 1 94 ? 4.960 -10.483 -8.253 1.00 89.62 94 THR A N 1
ATOM 745 C CA . THR A 1 94 ? 4.548 -9.223 -8.893 1.00 89.62 94 THR A CA 1
ATOM 746 C C . THR A 1 94 ? 5.715 -8.243 -8.930 1.00 89.62 94 THR A C 1
ATOM 748 O O . THR A 1 94 ? 5.993 -7.686 -9.988 1.00 89.62 94 THR A O 1
ATOM 751 N N . LEU A 1 95 ? 6.448 -8.098 -7.821 1.00 89.31 95 LEU A N 1
ATOM 752 C CA . LEU A 1 95 ? 7.640 -7.258 -7.743 1.00 89.31 95 LEU A CA 1
ATOM 753 C C . LEU A 1 95 ? 8.689 -7.679 -8.776 1.00 89.31 95 LEU A C 1
ATOM 755 O O . LEU A 1 95 ? 9.179 -6.843 -9.530 1.00 89.31 95 LEU A O 1
ATOM 759 N N . GLN A 1 96 ? 8.983 -8.975 -8.872 1.00 90.06 96 GLN A N 1
ATOM 760 C CA . GLN A 1 96 ? 9.940 -9.465 -9.862 1.00 90.06 96 GLN A CA 1
ATOM 761 C C . GLN A 1 96 ? 9.480 -9.194 -11.302 1.00 90.06 96 GLN A C 1
ATOM 763 O O . GLN A 1 96 ? 10.280 -8.782 -12.137 1.00 90.06 96 GLN A O 1
ATOM 768 N N . LYS A 1 97 ? 8.186 -9.362 -11.608 1.00 88.62 97 LYS A N 1
ATOM 769 C CA . LYS A 1 97 ? 7.654 -9.018 -12.936 1.00 88.62 97 LYS A CA 1
ATOM 770 C C . LYS A 1 97 ? 7.727 -7.521 -13.231 1.00 88.62 97 LYS A C 1
ATOM 772 O O . LYS A 1 97 ? 7.979 -7.155 -14.374 1.00 88.62 97 LYS A O 1
ATOM 777 N N . VAL A 1 98 ? 7.503 -6.668 -12.231 1.00 90.56 98 VAL A N 1
ATOM 778 C CA . VAL A 1 98 ? 7.666 -5.213 -12.361 1.00 90.56 98 VAL A CA 1
ATOM 779 C C . VAL A 1 98 ? 9.122 -4.870 -12.674 1.00 90.56 98 VAL A C 1
ATOM 781 O O . VAL A 1 98 ? 9.362 -4.103 -13.596 1.00 90.56 98 VAL A O 1
ATOM 784 N N . MET A 1 99 ? 10.094 -5.494 -12.002 1.00 90.0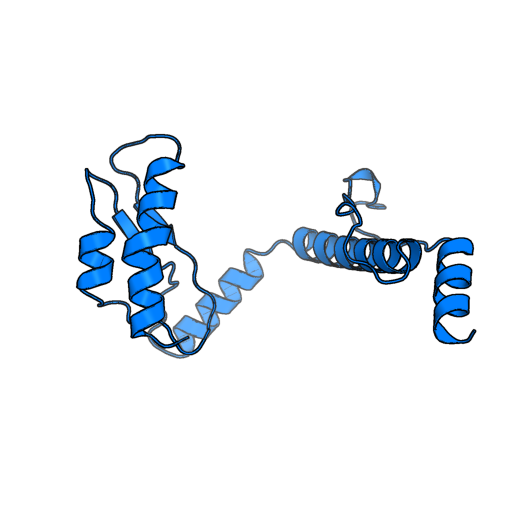0 99 MET A N 1
ATOM 785 C CA . MET A 1 99 ? 11.518 -5.309 -12.318 1.00 90.00 99 MET A CA 1
ATOM 786 C C . MET A 1 99 ? 11.845 -5.696 -13.769 1.00 90.00 99 MET A C 1
ATOM 788 O O . MET A 1 99 ? 12.553 -4.966 -14.453 1.00 90.00 99 MET A O 1
ATOM 792 N N . VAL A 1 100 ? 11.279 -6.798 -14.275 1.00 88.25 100 VAL A N 1
ATOM 793 C CA . VAL A 1 100 ? 11.424 -7.182 -15.693 1.00 88.25 100 VAL A CA 1
ATOM 794 C C . VAL A 1 100 ? 10.788 -6.152 -16.628 1.00 88.25 100 VAL A C 1
ATOM 796 O O . VAL A 1 100 ? 11.369 -5.834 -17.659 1.00 88.25 100 VAL A O 1
ATOM 799 N N . ALA A 1 101 ? 9.620 -5.609 -16.278 1.00 89.12 101 ALA A N 1
ATOM 800 C CA . ALA A 1 101 ? 8.967 -4.572 -17.074 1.00 89.12 101 ALA A CA 1
ATOM 801 C C . ALA A 1 101 ? 9.799 -3.281 -17.131 1.00 89.12 101 ALA A C 1
ATOM 803 O O . ALA A 1 101 ? 9.941 -2.712 -18.205 1.00 89.12 101 ALA A O 1
ATOM 804 N N . ILE A 1 102 ? 10.412 -2.879 -16.013 1.00 89.19 102 ILE A N 1
ATOM 805 C CA . ILE A 1 102 ? 11.343 -1.743 -15.952 1.00 89.19 102 ILE A CA 1
ATOM 806 C C . ILE A 1 102 ? 12.546 -1.980 -16.875 1.00 89.19 102 ILE A C 1
ATOM 808 O O . ILE A 1 102 ? 12.923 -1.086 -17.625 1.00 89.19 102 ILE A O 1
ATOM 812 N N . LEU A 1 103 ? 13.133 -3.183 -16.856 1.00 87.62 103 LEU A N 1
ATOM 813 C CA . LEU A 1 103 ? 14.264 -3.528 -17.730 1.00 87.62 103 LEU A CA 1
ATOM 814 C C . LEU A 1 103 ? 13.891 -3.494 -19.220 1.00 87.62 103 LEU A C 1
ATOM 816 O O . LEU A 1 103 ? 14.717 -3.134 -20.053 1.00 87.62 103 LEU A O 1
ATOM 820 N N . LEU A 1 104 ? 12.658 -3.876 -19.558 1.00 84.94 104 LEU A N 1
ATOM 821 C CA . LEU A 1 104 ? 12.148 -3.843 -20.931 1.00 84.94 104 LEU A CA 1
ATOM 822 C C . LEU A 1 104 ? 11.752 -2.435 -21.395 1.00 84.94 104 LEU A C 1
ATOM 824 O O . LEU A 1 104 ? 11.768 -2.184 -22.595 1.00 84.94 104 LEU A O 1
ATOM 828 N N . ASP A 1 105 ? 11.404 -1.543 -20.467 1.00 87.88 105 ASP A N 1
ATOM 829 C CA . ASP A 1 105 ? 11.014 -0.153 -20.734 1.00 87.88 105 ASP A CA 1
ATOM 830 C C . ASP A 1 105 ? 12.184 0.822 -20.502 1.00 87.88 105 ASP A C 1
ATOM 832 O O . ASP A 1 105 ? 11.965 1.973 -20.148 1.00 87.88 105 ASP A O 1
ATOM 836 N N . ASP A 1 106 ? 13.439 0.379 -20.638 1.00 85.06 106 ASP A N 1
ATOM 837 C CA . ASP A 1 106 ? 14.639 1.223 -20.488 1.00 85.06 106 ASP A CA 1
ATOM 838 C C . ASP A 1 106 ? 14.677 2.038 -19.169 1.00 85.06 106 ASP A C 1
ATOM 840 O O . ASP A 1 106 ? 15.150 3.174 -19.126 1.00 85.06 106 ASP A O 1
ATOM 844 N N . GLY A 1 107 ? 14.157 1.482 -18.070 1.00 85.50 107 GLY A N 1
ATOM 845 C CA . GLY A 1 107 ? 14.104 2.160 -16.769 1.00 85.50 107 GLY A CA 1
ATOM 846 C C . GLY A 1 107 ? 12.912 3.107 -16.570 1.00 85.50 107 GLY A C 1
ATOM 847 O O . GLY A 1 107 ? 12.782 3.701 -15.498 1.00 85.50 107 GLY A O 1
ATOM 848 N N . SER A 1 108 ? 12.036 3.259 -17.566 1.00 84.88 108 SER A N 1
ATOM 849 C CA . SER A 1 108 ? 10.818 4.070 -17.472 1.00 84.88 108 SER A CA 1
ATOM 850 C C . SER A 1 108 ? 9.747 3.403 -16.591 1.00 84.88 108 SER A C 1
ATOM 852 O O . SER A 1 108 ? 9.791 2.211 -16.293 1.00 84.88 108 SER A O 1
ATOM 854 N N . ASN A 1 109 ? 8.770 4.203 -16.148 1.00 88.06 109 ASN A N 1
ATOM 855 C CA . ASN A 1 109 ? 7.592 3.766 -15.388 1.00 88.06 109 ASN A CA 1
ATOM 856 C C . ASN A 1 109 ? 6.300 3.818 -16.230 1.00 88.06 109 ASN A C 1
ATOM 858 O O . ASN A 1 109 ? 5.196 3.924 -15.698 1.00 88.06 109 ASN A O 1
ATOM 862 N N . SER A 1 110 ? 6.441 3.806 -17.557 1.00 88.19 110 SER A N 1
ATOM 863 C CA . SER A 1 110 ? 5.333 3.924 -18.516 1.00 88.19 110 SER A CA 1
ATOM 864 C C . SER A 1 110 ? 4.726 2.565 -18.885 1.00 88.19 110 SER A C 1
ATOM 866 O O . SER A 1 110 ? 3.766 2.489 -19.657 1.00 88.19 110 SER A O 1
ATOM 868 N N . PHE A 1 111 ? 5.257 1.479 -18.320 1.00 84.25 111 PHE A N 1
ATOM 869 C CA . PHE A 1 111 ? 4.769 0.127 -18.536 1.00 84.25 111 PHE A CA 1
ATOM 870 C C . PHE A 1 111 ? 3.433 -0.132 -17.823 1.00 84.25 111 PHE A C 1
ATOM 872 O O . PHE A 1 111 ? 3.119 0.400 -16.757 1.00 84.25 111 PHE A O 1
ATOM 879 N N . LYS A 1 112 ? 2.627 -1.026 -18.401 1.00 86.25 112 LYS A N 1
ATOM 880 C CA . LYS A 1 112 ? 1.418 -1.528 -17.737 1.00 86.25 112 LYS A CA 1
ATOM 881 C C . LYS A 1 112 ? 1.811 -2.489 -16.622 1.00 86.25 112 LYS A C 1
ATOM 883 O O . LYS A 1 112 ? 2.644 -3.368 -16.839 1.00 86.25 112 LYS A O 1
ATOM 888 N N . LEU A 1 113 ? 1.161 -2.375 -15.463 1.00 83.38 113 LEU A N 1
ATOM 889 C CA . LEU A 1 113 ? 1.422 -3.275 -14.342 1.00 83.38 113 LEU A CA 1
ATOM 890 C C . LEU A 1 113 ? 1.207 -4.743 -14.759 1.00 83.38 113 LEU A C 1
ATOM 892 O O . LEU A 1 113 ? 0.111 -5.108 -15.201 1.00 83.38 113 LEU A O 1
ATOM 896 N N . PRO A 1 114 ? 2.233 -5.598 -14.624 1.00 80.44 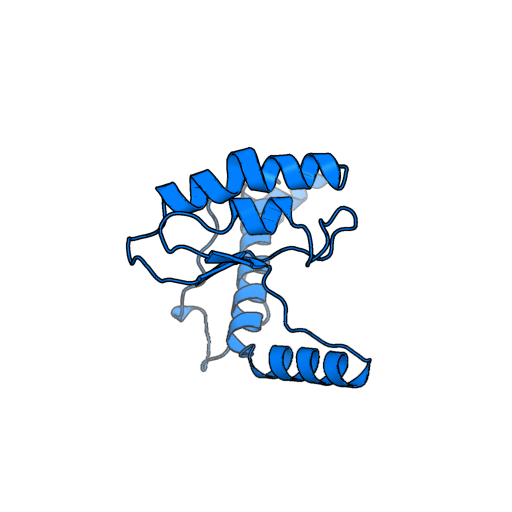114 PRO A N 1
ATOM 897 C CA . PRO A 1 114 ? 2.142 -6.983 -15.045 1.00 80.44 114 PRO A CA 1
ATOM 898 C C . PRO A 1 114 ? 1.242 -7.775 -14.092 1.00 80.44 114 PRO A C 1
ATOM 900 O O . PRO A 1 114 ? 1.498 -7.874 -12.894 1.00 80.44 114 PRO A O 1
ATOM 903 N N . CYS A 1 115 ? 0.188 -8.392 -14.630 1.00 77.88 115 CYS A N 1
ATOM 904 C CA . CYS A 1 115 ? -0.713 -9.224 -13.837 1.00 77.88 115 CYS A CA 1
ATOM 905 C C . CYS A 1 115 ? -0.075 -10.596 -13.525 1.00 77.88 115 CYS A C 1
ATOM 907 O O . CYS A 1 115 ? 0.527 -11.255 -14.387 1.00 77.88 115 CYS A O 1
ATOM 909 N N . VAL A 1 116 ? -0.215 -11.068 -12.283 1.00 73.12 116 VAL A N 1
ATOM 910 C CA . VAL A 1 116 ? 0.190 -12.422 -11.875 1.00 73.12 116 VAL A CA 1
ATOM 911 C C . VAL A 1 116 ? -1.044 -13.321 -11.847 1.00 73.12 116 VAL A C 1
ATOM 913 O O . VAL A 1 116 ? -1.810 -13.343 -10.886 1.00 73.12 116 VAL A O 1
ATOM 916 N N . GLY A 1 117 ? -1.251 -14.058 -12.940 1.00 66.88 117 GLY A N 1
ATOM 917 C CA . GLY A 1 117 ? -2.327 -15.040 -13.040 1.00 66.88 117 GLY A CA 1
ATOM 918 C C . GLY A 1 117 ? -2.089 -16.266 -12.154 1.00 66.88 117 GLY A C 1
ATOM 919 O O . GLY A 1 117 ? -0.952 -16.629 -11.856 1.00 66.88 117 GLY A O 1
ATOM 920 N N . ARG A 1 118 ? -3.174 -16.958 -11.781 1.00 62.09 118 ARG A N 1
ATOM 921 C CA . ARG A 1 118 ? -3.123 -18.192 -10.968 1.00 62.09 118 ARG A CA 1
ATOM 922 C C . ARG A 1 118 ? -2.302 -19.318 -11.613 1.00 62.09 118 ARG A C 1
ATOM 924 O O . ARG A 1 118 ? -1.757 -20.145 -10.897 1.00 62.09 118 ARG A O 1
ATOM 931 N N . HIS A 1 119 ? -2.174 -19.313 -12.940 1.00 63.34 119 HIS A N 1
ATOM 932 C CA . HIS A 1 119 ? -1.429 -20.311 -13.718 1.00 63.34 119 HIS A CA 1
ATOM 933 C C . HIS A 1 119 ? 0.100 -20.225 -13.569 1.00 63.34 119 HIS A C 1
ATOM 935 O O . HIS A 1 119 ? 0.802 -21.090 -14.074 1.00 63.34 119 HIS A O 1
ATOM 941 N N . VAL A 1 120 ? 0.622 -19.192 -12.896 1.00 66.62 120 VAL A N 1
ATOM 942 C CA . VAL A 1 120 ? 2.063 -19.058 -12.614 1.00 66.62 120 VAL A CA 1
ATOM 943 C C . VAL A 1 120 ? 2.493 -19.959 -11.448 1.00 66.62 120 VAL A C 1
ATOM 945 O O . VAL A 1 120 ? 3.672 -20.280 -11.329 1.00 66.62 120 VAL A O 1
ATOM 948 N N . ALA A 1 121 ? 1.552 -20.391 -10.603 1.00 70.94 121 ALA A N 1
ATOM 949 C CA . ALA A 1 121 ? 1.849 -21.261 -9.476 1.00 70.94 121 ALA A CA 1
ATOM 950 C C . ALA A 1 121 ? 2.115 -22.708 -9.931 1.00 70.94 121 ALA A C 1
ATOM 952 O O . ALA A 1 121 ? 1.315 -23.296 -10.658 1.00 70.94 121 ALA A O 1
ATOM 953 N N . VAL A 1 122 ? 3.206 -23.302 -9.448 1.00 71.88 122 VAL A N 1
ATOM 954 C CA . VAL A 1 122 ? 3.562 -24.713 -9.657 1.00 71.88 122 VAL A CA 1
ATOM 955 C C . VAL A 1 122 ? 3.269 -25.461 -8.359 1.00 71.88 122 VAL A C 1
ATOM 957 O O . VAL A 1 122 ? 3.718 -25.050 -7.292 1.00 71.88 122 VAL A O 1
ATOM 960 N N . ASN A 1 123 ? 2.473 -26.533 -8.422 1.00 77.75 123 ASN A N 1
ATOM 961 C CA . ASN A 1 123 ? 2.019 -27.288 -7.239 1.00 77.75 123 ASN A CA 1
ATOM 962 C C . ASN A 1 123 ? 1.364 -26.404 -6.153 1.00 77.75 123 ASN A C 1
ATOM 964 O O . ASN A 1 123 ? 1.520 -26.640 -4.958 1.00 77.75 123 ASN A O 1
ATOM 968 N N . GLY A 1 124 ? 0.656 -25.348 -6.569 1.00 75.81 124 GLY A N 1
ATOM 969 C CA . GLY A 1 124 ? -0.030 -24.421 -5.664 1.00 75.81 124 GLY A CA 1
ATOM 970 C C . GLY A 1 124 ? 0.863 -23.370 -4.993 1.00 75.81 124 GLY A C 1
ATOM 971 O O . GLY A 1 124 ? 0.341 -22.571 -4.219 1.00 75.81 124 GLY A O 1
ATOM 972 N N . ARG A 1 125 ? 2.168 -23.325 -5.297 1.00 79.38 125 ARG A N 1
ATOM 973 C CA . ARG A 1 125 ? 3.111 -22.309 -4.797 1.00 79.38 125 ARG A CA 1
ATOM 974 C C . ARG A 1 125 ? 3.617 -21.417 -5.917 1.00 79.38 125 ARG A C 1
ATOM 976 O O . ARG A 1 125 ? 3.759 -21.868 -7.054 1.00 79.38 125 ARG A O 1
ATOM 983 N N . MET A 1 126 ? 3.897 -20.157 -5.604 1.00 85.50 126 MET A N 1
ATOM 984 C CA . MET A 1 126 ? 4.519 -19.268 -6.576 1.00 85.50 126 MET A CA 1
ATOM 985 C C . MET A 1 126 ? 5.993 -19.639 -6.798 1.00 85.50 126 MET A C 1
ATOM 987 O O . MET A 1 126 ? 6.641 -20.172 -5.895 1.00 85.50 126 MET A O 1
ATOM 991 N N . PRO A 1 127 ? 6.548 -19.391 -7.997 1.00 86.12 127 PRO A N 1
ATOM 992 C CA . PRO A 1 127 ? 7.963 -19.613 -8.243 1.00 86.12 127 PRO A CA 1
ATOM 993 C C . PRO A 1 127 ? 8.805 -18.638 -7.411 1.00 86.12 127 PRO A C 1
ATOM 995 O O . PRO A 1 127 ? 8.482 -17.456 -7.316 1.00 86.12 127 PRO A O 1
ATOM 998 N N . LEU A 1 128 ? 9.925 -19.125 -6.869 1.00 83.81 128 LEU A N 1
ATOM 999 C CA . LEU A 1 128 ? 10.895 -18.284 -6.154 1.00 83.81 128 LEU A CA 1
ATOM 1000 C C . LEU A 1 128 ? 11.500 -17.207 -7.064 1.00 83.81 128 LEU A C 1
ATOM 1002 O O . LEU A 1 128 ? 11.803 -16.109 -6.606 1.00 83.81 128 LEU A O 1
ATOM 1006 N N . SER A 1 129 ? 11.658 -17.516 -8.354 1.00 84.44 129 SER A N 1
ATOM 1007 C CA . SER A 1 129 ? 12.193 -16.600 -9.356 1.00 84.44 129 SER A CA 1
ATOM 1008 C C . SER A 1 129 ? 11.387 -16.661 -10.653 1.00 84.44 129 SER A C 1
ATOM 1010 O O . SER A 1 129 ? 11.054 -17.745 -11.142 1.00 84.44 129 SER A O 1
ATOM 1012 N N . VAL A 1 130 ? 11.070 -15.497 -11.220 1.00 85.94 130 VAL A N 1
ATOM 1013 C CA . VAL A 1 130 ? 10.510 -15.380 -12.568 1.00 85.94 130 VAL A CA 1
ATOM 1014 C C . VAL A 1 130 ? 11.624 -15.514 -13.600 1.00 85.94 130 VAL A C 1
ATOM 1016 O O . VAL A 1 130 ? 12.705 -14.948 -13.455 1.00 85.94 130 VAL A O 1
ATOM 1019 N N . LYS A 1 131 ? 11.355 -16.247 -14.682 1.00 84.50 131 LYS A N 1
ATOM 1020 C CA . LYS A 1 131 ? 12.281 -16.288 -15.815 1.00 84.50 131 LYS A CA 1
ATOM 1021 C C . LYS A 1 131 ? 12.327 -14.912 -16.477 1.00 84.50 131 LYS A C 1
ATOM 1023 O O . LYS A 1 131 ? 11.287 -14.382 -16.865 1.00 84.50 131 LYS A O 1
ATOM 1028 N N . VAL A 1 132 ? 13.532 -14.375 -16.620 1.00 85.75 132 VAL A N 1
ATOM 1029 C CA . VAL A 1 132 ? 13.813 -13.139 -17.356 1.00 85.75 132 VAL A CA 1
ATOM 1030 C C . VAL A 1 132 ? 14.308 -13.524 -18.750 1.00 85.75 132 VAL A C 1
ATOM 1032 O O . VAL A 1 132 ? 15.085 -14.470 -18.881 1.00 85.75 132 VAL A O 1
ATOM 1035 N N . SER A 1 133 ? 13.828 -12.853 -19.800 1.00 85.38 133 SER A N 1
ATOM 1036 C CA . SER A 1 133 ? 14.310 -13.112 -21.160 1.00 85.38 133 SER A CA 1
ATOM 1037 C C . SER A 1 133 ? 15.744 -12.610 -21.327 1.00 85.38 133 SER A C 1
ATOM 1039 O O . SER A 1 133 ? 16.128 -11.597 -20.741 1.00 85.38 133 SER A O 1
ATOM 1041 N N . GLN A 1 134 ? 16.527 -13.295 -22.163 1.00 86.19 134 GLN A N 1
ATOM 1042 C CA . GLN A 1 134 ? 17.891 -12.868 -22.473 1.00 86.19 134 GLN A CA 1
ATOM 1043 C C . GLN A 1 134 ? 17.910 -11.455 -23.072 1.00 86.19 134 GLN A C 1
ATOM 1045 O O . GLN A 1 134 ? 18.778 -10.663 -22.725 1.00 86.19 134 GLN A O 1
ATOM 1050 N N . ASP A 1 135 ? 16.911 -11.110 -23.886 1.00 83.31 135 ASP A N 1
ATOM 1051 C CA . ASP A 1 135 ? 16.776 -9.780 -24.488 1.00 83.31 135 ASP A CA 1
ATOM 1052 C C . ASP A 1 135 ? 16.599 -8.677 -23.436 1.00 83.31 135 ASP A C 1
ATOM 1054 O O . ASP A 1 135 ? 17.220 -7.624 -23.549 1.00 83.31 135 ASP A O 1
ATOM 1058 N N . ALA A 1 136 ? 15.814 -8.925 -22.377 1.00 83.06 136 ALA A N 1
ATOM 1059 C CA . ALA A 1 136 ? 15.638 -7.966 -21.283 1.00 83.06 136 ALA A CA 1
ATOM 1060 C C . ALA A 1 136 ? 16.952 -7.728 -20.525 1.00 83.06 136 ALA A C 1
ATOM 1062 O O . ALA A 1 136 ? 17.261 -6.598 -20.153 1.00 83.06 136 ALA A O 1
ATOM 1063 N N . VAL A 1 137 ? 17.742 -8.788 -20.324 1.00 86.00 137 VAL A N 1
ATOM 1064 C CA . VAL A 1 137 ? 19.059 -8.697 -19.678 1.00 86.00 137 VAL A CA 1
ATOM 1065 C C . VAL A 1 137 ? 20.034 -7.923 -20.560 1.00 86.00 137 VAL A C 1
ATOM 1067 O O . VAL A 1 137 ? 20.696 -7.008 -20.080 1.00 86.00 137 VAL A O 1
ATOM 1070 N N . THR A 1 138 ? 20.102 -8.255 -21.849 1.00 86.12 138 THR A N 1
ATOM 1071 C CA . THR A 1 138 ? 21.005 -7.600 -22.800 1.00 86.12 138 THR A CA 1
ATOM 1072 C C . THR A 1 138 ? 20.659 -6.119 -22.981 1.00 86.12 138 THR A C 1
ATOM 1074 O O . THR A 1 138 ? 21.571 -5.296 -23.00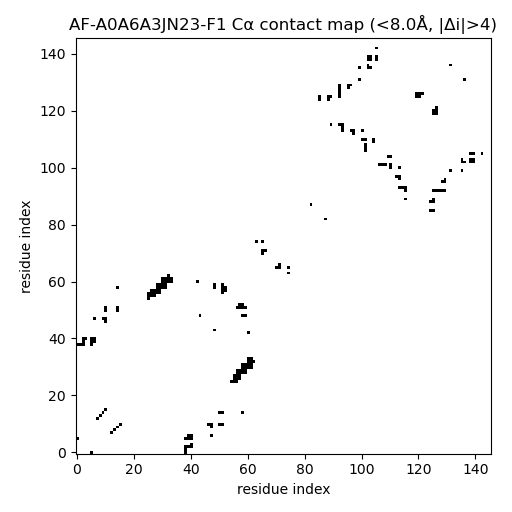2 1.00 86.12 138 THR A O 1
ATOM 1077 N N . ASN A 1 139 ? 19.370 -5.762 -23.058 1.00 83.06 139 ASN A N 1
ATOM 1078 C CA . ASN A 1 139 ? 18.941 -4.364 -23.170 1.00 83.06 139 ASN A CA 1
ATOM 1079 C C . ASN A 1 139 ? 19.224 -3.573 -21.883 1.00 83.06 139 ASN A C 1
ATOM 1081 O O . ASN A 1 139 ? 19.787 -2.487 -21.930 1.00 83.06 139 ASN A O 1
ATOM 1085 N N . GLY A 1 140 ? 18.924 -4.142 -20.712 1.00 82.81 140 GLY A N 1
ATOM 1086 C CA . GLY A 1 140 ? 19.269 -3.493 -19.446 1.00 82.81 140 GLY A CA 1
ATOM 1087 C C . GLY A 1 140 ? 20.779 -3.277 -19.292 1.00 82.81 140 GLY A C 1
ATOM 1088 O O . GLY A 1 140 ? 21.216 -2.210 -18.867 1.00 82.81 140 GLY A O 1
ATOM 1089 N N . TYR A 1 141 ? 21.587 -4.269 -19.680 1.00 85.31 141 TYR A N 1
ATOM 1090 C CA . TYR A 1 141 ? 23.045 -4.185 -19.599 1.00 85.31 141 TYR A CA 1
ATOM 1091 C C . TYR A 1 141 ? 23.625 -3.145 -20.565 1.00 85.31 141 TYR A C 1
ATOM 1093 O O . TYR A 1 141 ? 24.514 -2.388 -20.179 1.00 85.31 141 TYR A O 1
ATOM 1101 N N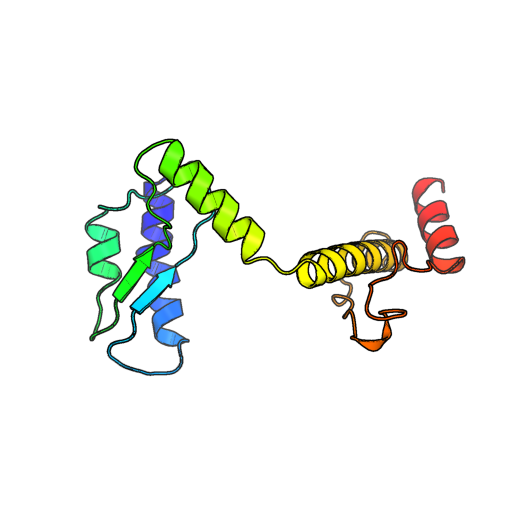 . SER A 1 142 ? 23.121 -3.072 -21.802 1.00 82.94 142 SER A N 1
ATOM 1102 C CA . SER A 1 142 ? 23.611 -2.103 -22.786 1.00 82.94 142 SER A CA 1
ATOM 1103 C C . SER A 1 142 ? 23.384 -0.662 -22.327 1.00 82.94 142 SER A C 1
ATOM 1105 O O . SER A 1 142 ? 24.275 0.155 -22.484 1.00 82.94 142 SER A O 1
ATOM 1107 N N . LYS A 1 143 ? 22.259 -0.358 -21.672 1.00 80.00 143 LYS A N 1
ATOM 1108 C CA . LYS A 1 143 ? 21.936 0.994 -21.175 1.00 80.00 143 LYS A CA 1
ATOM 1109 C C . LYS A 1 143 ? 22.738 1.435 -19.948 1.00 80.00 143 LYS A C 1
ATOM 1111 O O . LYS A 1 143 ? 22.766 2.622 -19.639 1.00 80.00 143 LYS A O 1
ATOM 1116 N N . LEU A 1 144 ? 23.331 0.495 -19.212 1.00 79.00 144 LEU A N 1
ATOM 1117 C CA . LEU A 1 144 ? 24.142 0.795 -18.028 1.00 79.00 144 LEU A CA 1
ATOM 1118 C C . LEU A 1 144 ? 25.617 1.040 -18.364 1.00 79.00 144 LEU A C 1
ATOM 1120 O O . LEU A 1 144 ? 26.305 1.706 -17.591 1.00 79.00 144 LEU A O 1
ATOM 1124 N N . TYR A 1 145 ? 26.108 0.478 -19.472 1.00 75.50 145 TYR A N 1
ATOM 1125 C CA . TYR A 1 145 ? 27.541 0.401 -19.771 1.00 75.50 145 TYR A CA 1
ATOM 1126 C C . TYR A 1 145 ? 27.935 0.883 -21.180 1.00 75.50 145 TYR A C 1
ATOM 1128 O O . TYR A 1 145 ? 29.119 0.815 -21.515 1.00 75.50 145 TYR A O 1
ATOM 1136 N N . LEU A 1 146 ? 26.986 1.369 -21.988 1.00 56.38 146 LEU A N 1
ATOM 1137 C CA . LEU A 1 146 ? 27.211 2.068 -23.263 1.00 56.38 146 LEU A CA 1
ATOM 1138 C C . LEU A 1 146 ? 26.516 3.431 -23.233 1.00 56.38 146 LEU A C 1
ATOM 1140 O O . LEU A 1 146 ? 27.113 4.381 -23.785 1.00 56.38 146 LEU A O 1
#

Foldseek 3Di:
DALVVVLCCCLVPVLVVCVVPDDDDQQDEAEDEDDPDDRHDDQVNVSNQVSQDDRRYHYHHDDQDDPDPVSVVVVVVVVVVPDDVQNVQQVQAQVQVVVLQCLVVVNDPPDDRDDDDQVCDDPSGHDPHDDHDPVSVVSSVVSVPD

Nearest PDB structures (foldseek):
  3hgu-assembly1_B  TM=3.031E-01  e=2.372E-01  Pantoea agglomerans
  4fnu-assembly1_D  TM=2.745E-01  e=3.178E+00  Geobacillus stearothermophilus

Sequence (146 aa):
MTRVLYRKLLVDKVLPAIWAKLPVRRGTTVFVPQDNAGPHVGEDDTELETAGKVDGWTALQYRKATYDTNGLIEAVQEAFDEVKWQTLDKCFVTLQKVMVAILLDDGSNSFKLPCVGRHVAVNGRMPLSVKVSQDAVTNGYSKLYL

Mean predicted aligned error: 13.67 Å